Protein AF-A0A7W1KL28-F1 (afdb_monomer)

pLDDT: mean 74.79, std 17.33, range [37.12, 94.94]

Radius of gyration: 14.44 Å; Cα contacts (8 Å, |Δi|>4): 160; chains: 1; bounding box: 35×28×41 Å

Solvent-accessible surface area (backbone atoms only — not comparable to full-atom values): 7043 Å² total; per-residue (Å²): 129,80,84,71,77,72,80,77,75,51,68,62,40,50,52,41,53,54,48,54,44,39,76,75,71,46,50,72,45,81,72,44,73,47,89,50,101,85,63,31,28,41,35,40,34,35,62,52,96,51,91,94,69,42,34,35,48,35,39,32,41,64,56,61,72,71,44,52,43,66,54,52,51,51,50,43,60,75,68,43,42,72,58,53,40,74,78,32,56,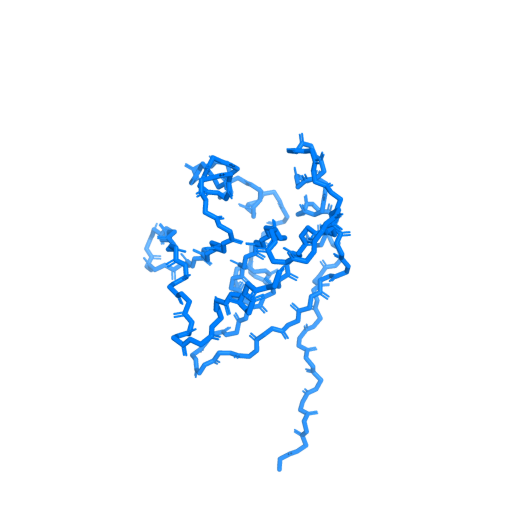38,34,37,42,41,84,57,92,96,43,75,46,80,42,75,60,76,75,68,92,79,82,68,79,83,86,126

Secondary structure (DSSP, 8-state):
---PPPPPPPHHHHHHHHHHHHHTT--BPPPEEE--SSS-EEEEEB--SSTT---EEEEEHHHHHHS-HHHHHHHHHHTTHHHHHHH-SEEEEEEETTEEEEEE-PPPTT------

Foldseek 3Di:
DPPPPADDQDPQLQVLVCVLVVVLVFDWDPWDWDDDPPFTWIKIWGPDPDPPQIAIETETPCCRPPPGSVRVVVLCVVVVVSVVRVVARYWYWDDDPPDIDIDRDDDDPPPDDPDD

Structure (mmCIF, N/CA/C/O backbone):
data_AF-A0A7W1KL28-F1
#
_entry.id   AF-A0A7W1KL28-F1
#
loop_
_atom_site.group_PDB
_atom_site.id
_atom_site.type_symbol
_atom_site.label_atom_id
_atom_site.label_alt_id
_atom_site.label_comp_id
_atom_site.label_asym_id
_atom_site.label_entity_id
_atom_site.label_seq_id
_atom_site.pdbx_PDB_ins_code
_atom_site.Cartn_x
_atom_site.Cartn_y
_atom_site.Cartn_z
_atom_site.occupancy
_atom_site.B_iso_or_equiv
_atom_site.auth_seq_id
_atom_site.auth_comp_id
_atom_site.auth_asym_id
_atom_site.auth_atom_id
_atom_site.pdbx_PDB_model_num
ATOM 1 N N . MET A 1 1 ? 21.091 -15.667 -16.140 1.00 41.81 1 MET A N 1
ATOM 2 C CA . MET A 1 1 ? 19.822 -14.937 -16.326 1.00 41.81 1 MET A CA 1
ATOM 3 C C . MET A 1 1 ? 20.130 -13.483 -16.047 1.00 41.81 1 MET A C 1
ATOM 5 O O . MET A 1 1 ? 20.652 -13.208 -14.973 1.00 41.81 1 MET A O 1
ATOM 9 N N . SER A 1 2 ? 19.945 -12.587 -17.016 1.00 38.94 2 SER A N 1
ATOM 10 C CA . SER A 1 2 ? 20.067 -11.150 -16.751 1.00 38.94 2 SER A CA 1
ATOM 11 C C . SER A 1 2 ? 19.118 -10.799 -15.603 1.00 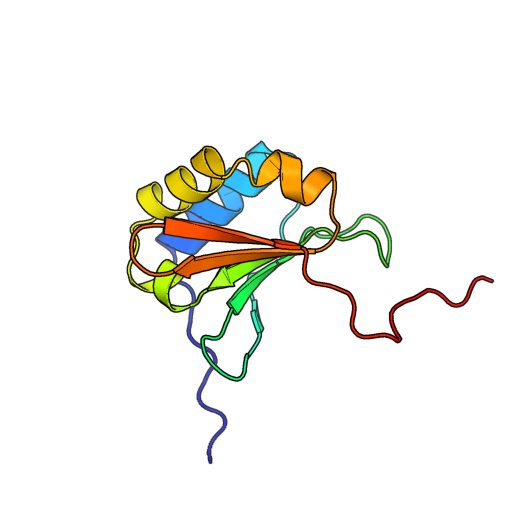38.94 2 SER A C 1
ATOM 13 O O . SER A 1 2 ? 18.000 -11.322 -15.612 1.00 38.94 2 SER A O 1
ATOM 15 N N . PRO A 1 3 ? 19.522 -9.983 -14.615 1.00 46.28 3 PRO A N 1
ATOM 16 C CA . PRO A 1 3 ? 18.576 -9.481 -13.635 1.00 46.28 3 PRO A CA 1
ATOM 17 C C . PRO A 1 3 ? 17.574 -8.642 -14.428 1.00 46.28 3 PRO A C 1
ATOM 19 O O . PRO A 1 3 ? 17.908 -7.561 -14.912 1.00 46.28 3 PRO A O 1
ATOM 22 N N . GLY A 1 4 ? 16.393 -9.205 -14.688 1.00 56.28 4 GLY A N 1
ATOM 23 C CA . GLY A 1 4 ? 15.302 -8.461 -15.296 1.00 56.28 4 GLY A CA 1
ATOM 24 C C . GLY A 1 4 ? 15.072 -7.228 -14.438 1.00 56.28 4 GLY A C 1
ATOM 25 O O . GLY A 1 4 ? 15.074 -7.335 -13.210 1.00 56.28 4 GLY A O 1
ATOM 26 N N . ALA A 1 5 ? 14.966 -6.059 -15.069 1.00 60.97 5 ALA A N 1
ATOM 27 C CA . ALA A 1 5 ? 14.644 -4.837 -14.350 1.00 60.97 5 ALA A CA 1
ATOM 28 C C . ALA A 1 5 ? 13.400 -5.092 -13.490 1.00 60.97 5 ALA A C 1
ATOM 30 O O . ALA A 1 5 ? 12.447 -5.724 -13.957 1.00 60.97 5 ALA A O 1
ATOM 31 N N . ALA A 1 6 ? 13.444 -4.660 -12.229 1.00 69.62 6 ALA A N 1
ATOM 32 C CA . ALA A 1 6 ? 12.299 -4.792 -11.341 1.00 69.62 6 ALA A CA 1
ATOM 33 C C . ALA A 1 6 ? 11.074 -4.145 -12.016 1.00 69.62 6 ALA A C 1
ATOM 35 O O . ALA A 1 6 ? 11.238 -3.100 -12.657 1.00 69.62 6 ALA A O 1
ATOM 36 N N . PRO A 1 7 ? 9.878 -4.754 -11.928 1.00 81.94 7 PRO A N 1
ATOM 37 C CA . PRO A 1 7 ? 8.688 -4.183 -12.537 1.00 81.94 7 PRO A CA 1
ATOM 38 C C . PRO A 1 7 ? 8.464 -2.767 -11.999 1.00 81.94 7 PRO A C 1
ATOM 40 O O . PRO A 1 7 ? 8.571 -2.514 -10.800 1.00 81.94 7 PRO A O 1
ATOM 43 N N . GLU A 1 8 ? 8.200 -1.831 -12.906 1.00 86.88 8 GLU A N 1
ATOM 44 C CA . GLU A 1 8 ? 7.947 -0.439 -12.550 1.00 86.88 8 GLU A CA 1
ATOM 45 C C . GLU A 1 8 ? 6.506 -0.275 -12.055 1.00 86.88 8 GLU A C 1
ATOM 47 O O . GLU A 1 8 ? 5.571 -0.858 -12.612 1.00 86.88 8 GLU A O 1
ATOM 52 N N . VAL A 1 9 ? 6.319 0.538 -11.014 1.00 88.81 9 VAL A N 1
ATOM 53 C CA . VAL A 1 9 ? 4.988 0.881 -10.509 1.00 88.81 9 VAL A CA 1
ATOM 54 C C . VAL A 1 9 ? 4.325 1.875 -11.469 1.00 88.81 9 VAL A C 1
ATOM 56 O O . VAL A 1 9 ? 4.889 2.949 -11.700 1.00 88.81 9 VAL A O 1
ATOM 59 N N . PRO A 1 10 ? 3.104 1.608 -11.970 1.00 93.19 10 PRO A N 1
ATOM 60 C CA . PRO A 1 10 ? 2.356 2.585 -12.751 1.00 93.19 10 PRO A CA 1
ATOM 61 C C . PRO A 1 10 ? 2.213 3.925 -11.997 1.00 93.19 10 PRO A C 1
ATOM 63 O O . PRO A 1 10 ? 1.784 3.923 -10.837 1.00 93.19 10 PRO A O 1
ATOM 66 N N . PRO A 1 11 ? 2.496 5.087 -12.623 1.00 93.81 11 PRO A N 1
ATOM 67 C CA . PRO A 1 11 ? 2.525 6.374 -11.919 1.00 93.81 11 PRO A CA 1
ATOM 68 C C . PRO A 1 11 ? 1.223 6.731 -11.192 1.00 93.81 11 PRO A C 1
ATOM 70 O O . PRO A 1 11 ? 1.263 7.272 -10.088 1.00 93.81 11 PRO A O 1
ATOM 73 N N . ALA A 1 12 ? 0.071 6.394 -11.781 1.00 93.31 12 ALA A N 1
ATOM 74 C CA . ALA A 1 12 ? -1.239 6.637 -11.178 1.00 93.31 12 ALA A CA 1
ATOM 75 C C . ALA A 1 12 ? -1.458 5.802 -9.905 1.00 93.31 12 ALA A C 1
ATOM 77 O O . ALA A 1 12 ? -1.919 6.334 -8.896 1.00 93.31 12 ALA A O 1
ATOM 78 N N . ALA A 1 13 ? -1.074 4.520 -9.931 1.00 92.75 13 ALA A N 1
ATOM 79 C CA . ALA A 1 13 ? -1.145 3.639 -8.768 1.00 92.75 13 ALA A CA 1
ATOM 80 C C . ALA A 1 13 ? -0.205 4.128 -7.658 1.00 92.75 13 ALA A C 1
ATOM 82 O O . ALA A 1 13 ? -0.623 4.269 -6.510 1.00 92.75 13 ALA A O 1
ATOM 83 N N . ASN A 1 14 ? 1.037 4.483 -8.014 1.00 94.50 14 ASN A N 1
ATOM 84 C CA . ASN A 1 14 ? 1.995 5.033 -7.059 1.00 94.50 14 ASN A CA 1
ATOM 85 C C . ASN A 1 14 ? 1.467 6.312 -6.392 1.00 94.50 14 ASN A C 1
ATOM 87 O O . ASN A 1 14 ? 1.515 6.444 -5.172 1.00 94.50 14 ASN A O 1
ATOM 91 N N . ALA A 1 15 ? 0.940 7.252 -7.183 1.00 94.94 15 ALA A N 1
ATOM 92 C CA . ALA A 1 15 ? 0.416 8.513 -6.669 1.00 94.94 15 ALA A CA 1
ATOM 93 C C . ALA A 1 15 ?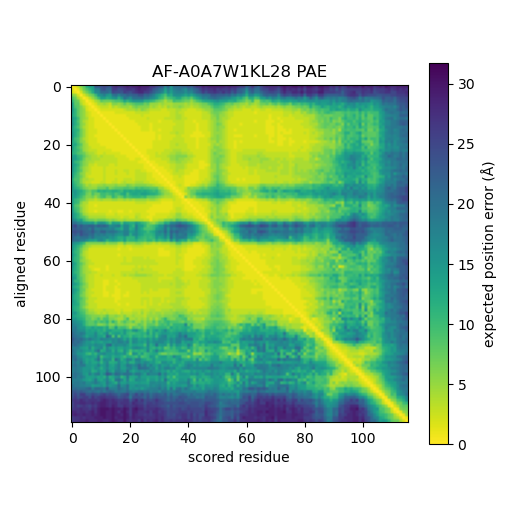 -0.774 8.303 -5.722 1.00 94.94 15 ALA A C 1
ATOM 95 O O . ALA A 1 15 ? -0.826 8.939 -4.669 1.00 94.94 15 ALA A O 1
ATOM 96 N N . ALA A 1 16 ? -1.701 7.404 -6.066 1.00 94.56 16 ALA A N 1
ATOM 97 C CA . ALA A 1 16 ? -2.868 7.113 -5.240 1.00 94.56 16 ALA A CA 1
ATOM 98 C C . ALA A 1 16 ? -2.493 6.444 -3.913 1.00 94.56 16 ALA A C 1
ATOM 100 O O . ALA A 1 16 ? -2.939 6.897 -2.861 1.00 94.56 16 ALA A O 1
ATOM 101 N N . LEU A 1 17 ? -1.615 5.438 -3.942 1.00 91.94 17 LEU A N 1
ATOM 102 C CA . LEU A 1 17 ? -1.154 4.749 -2.735 1.00 91.94 17 LEU A CA 1
ATOM 103 C C . LEU A 1 17 ? -0.366 5.691 -1.819 1.00 91.94 17 LEU A C 1
ATOM 105 O O . LEU A 1 17 ? -0.652 5.776 -0.627 1.00 91.94 17 LEU A O 1
ATOM 109 N N . VAL A 1 18 ? 0.559 6.483 -2.372 1.00 93.75 18 VAL A N 1
ATOM 110 C CA . VAL A 1 18 ? 1.300 7.491 -1.597 1.00 93.75 18 VAL A CA 1
ATOM 111 C C . VAL A 1 18 ? 0.358 8.538 -1.003 1.00 93.75 18 VAL A C 1
ATOM 113 O O . VAL A 1 18 ? 0.552 8.944 0.143 1.00 93.75 18 VAL A O 1
ATOM 116 N N . LYS A 1 19 ? -0.651 8.994 -1.757 1.00 94.75 19 LYS A N 1
ATOM 117 C CA . LYS A 1 19 ? -1.655 9.940 -1.256 1.00 94.75 19 LYS A CA 1
ATOM 118 C C . LYS A 1 19 ? -2.438 9.338 -0.086 1.00 94.75 19 LYS A C 1
ATOM 120 O O . LYS A 1 19 ? -2.464 9.957 0.973 1.00 94.75 19 LYS A O 1
ATOM 125 N N . TRP A 1 20 ? -2.985 8.134 -0.250 1.00 93.81 20 TRP A N 1
ATOM 126 C CA . TRP A 1 20 ? -3.730 7.433 0.799 1.00 93.81 20 TRP A CA 1
ATOM 127 C C . TRP A 1 20 ? -2.885 7.265 2.071 1.00 93.81 20 TRP A C 1
ATOM 129 O O . TRP A 1 20 ? -3.312 7.647 3.157 1.00 93.81 20 TRP A O 1
ATOM 139 N N . MET A 1 21 ? -1.636 6.804 1.948 1.00 90.50 21 MET A N 1
ATOM 140 C CA . MET A 1 21 ? -0.725 6.647 3.093 1.00 90.50 21 MET A CA 1
ATOM 141 C C . MET A 1 21 ? -0.437 7.982 3.804 1.00 90.50 21 MET A C 1
ATOM 143 O O . MET A 1 21 ? -0.381 8.035 5.033 1.00 90.50 21 MET A O 1
ATOM 147 N N . LYS A 1 22 ? -0.282 9.080 3.052 1.00 90.25 22 LYS A N 1
ATOM 148 C CA . LYS A 1 22 ? -0.102 10.426 3.624 1.00 90.25 22 LYS A CA 1
ATOM 149 C C . LYS A 1 22 ? -1.339 10.906 4.379 1.00 90.25 22 LYS 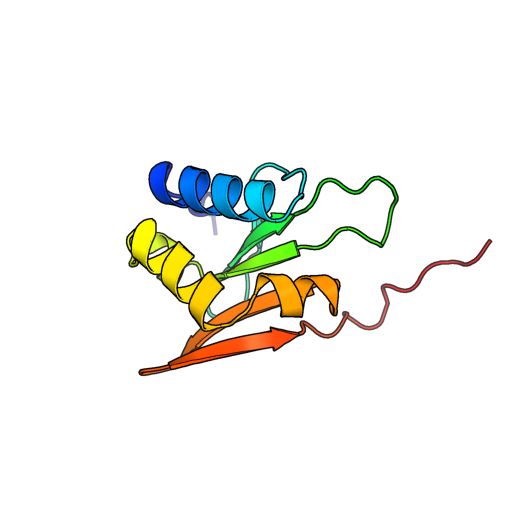A C 1
ATOM 151 O O . LYS A 1 22 ? -1.190 11.518 5.432 1.00 90.25 22 LYS A O 1
ATOM 156 N N . GLU A 1 23 ? -2.539 10.609 3.886 1.00 91.12 23 GLU A N 1
ATOM 157 C CA . GLU A 1 23 ? -3.803 10.907 4.579 1.00 91.12 23 GLU A CA 1
ATOM 158 C C . GLU A 1 23 ? -3.927 10.1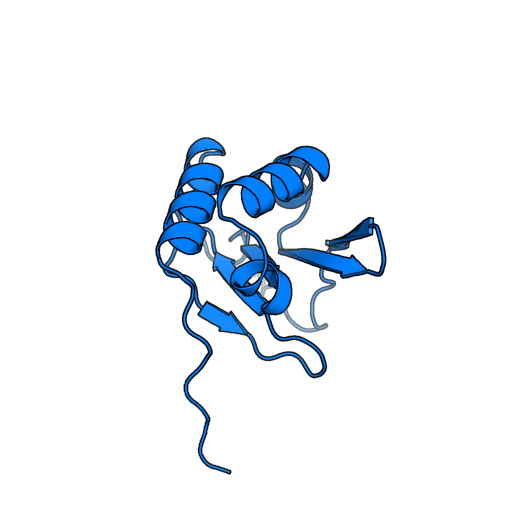28 5.899 1.00 91.12 23 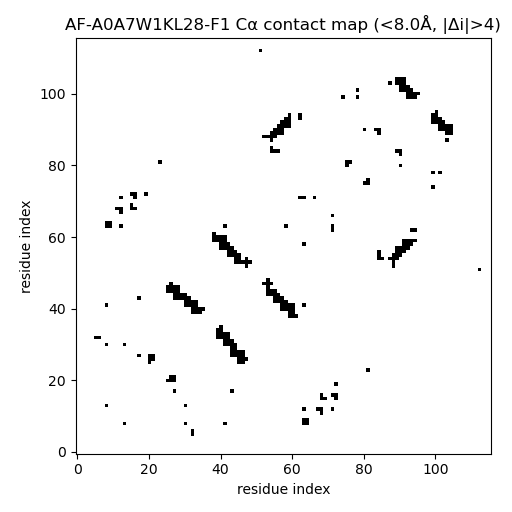GLU A C 1
ATOM 160 O O . GLU A 1 23 ? -4.515 10.628 6.856 1.00 91.12 23 GLU A O 1
ATOM 165 N N . GLN A 1 24 ? -3.274 8.964 6.006 1.00 86.25 24 GLN A N 1
ATOM 166 C CA . GLN A 1 24 ? -3.141 8.216 7.265 1.00 86.25 24 GLN A CA 1
ATOM 167 C C . GLN A 1 24 ? -2.047 8.751 8.210 1.00 86.25 24 GLN A C 1
ATOM 169 O O . GLN A 1 24 ? -1.892 8.231 9.323 1.00 86.25 24 GLN A O 1
ATOM 174 N N . GLY A 1 25 ? -1.320 9.796 7.797 1.00 85.88 25 GLY A N 1
ATOM 175 C CA . GLY A 1 25 ? -0.292 10.487 8.577 1.00 85.88 25 GLY A CA 1
ATOM 176 C C . GLY A 1 25 ? 1.147 10.050 8.293 1.00 85.88 25 GLY A C 1
ATOM 177 O O . GLY A 1 25 ? 2.042 10.436 9.043 1.00 85.88 25 GLY A O 1
ATOM 178 N N . TRP A 1 26 ? 1.397 9.249 7.252 1.00 85.75 26 TRP A N 1
ATOM 179 C CA . TRP A 1 26 ? 2.722 8.667 7.019 1.00 85.75 26 TRP A CA 1
ATOM 180 C C . TRP A 1 26 ? 3.582 9.534 6.108 1.00 85.75 26 TRP A C 1
ATOM 182 O O . TRP A 1 26 ? 3.115 10.146 5.144 1.00 85.75 26 TRP A O 1
ATOM 192 N N . THR A 1 27 ? 4.888 9.521 6.362 1.00 87.25 27 THR A N 1
ATOM 193 C CA . THR A 1 27 ? 5.878 10.023 5.402 1.00 87.25 27 THR A CA 1
ATOM 194 C C . THR A 1 27 ? 6.385 8.839 4.595 1.00 87.25 27 THR A C 1
ATOM 196 O O . THR A 1 27 ? 6.918 7.910 5.177 1.00 87.25 27 THR A O 1
ATOM 199 N N . VAL A 1 28 ? 6.215 8.832 3.275 1.00 88.56 28 VAL A N 1
ATOM 200 C CA . VAL A 1 28 ? 6.404 7.615 2.464 1.00 88.56 28 VAL A CA 1
ATOM 201 C C . VAL A 1 28 ? 7.690 7.690 1.641 1.00 88.56 28 VAL A C 1
ATOM 203 O O . VAL A 1 28 ? 7.934 8.689 0.964 1.00 88.56 28 VAL A O 1
ATOM 206 N N . ALA A 1 29 ? 8.504 6.636 1.700 1.00 87.62 29 ALA A N 1
ATOM 207 C CA . ALA A 1 29 ? 9.687 6.455 0.862 1.00 87.62 29 ALA A CA 1
ATOM 208 C C . ALA A 1 29 ? 9.295 6.127 -0.592 1.00 87.62 29 ALA A C 1
ATOM 210 O O . ALA A 1 29 ? 8.170 5.684 -0.836 1.00 87.62 29 ALA A O 1
ATOM 211 N N . PRO A 1 30 ? 10.207 6.277 -1.571 1.00 88.38 30 PRO A N 1
ATOM 212 C CA . PRO A 1 30 ? 9.988 5.724 -2.903 1.00 88.38 30 PRO A CA 1
ATOM 213 C C . PRO A 1 30 ? 9.656 4.227 -2.838 1.00 88.38 30 PRO A C 1
ATOM 215 O O . PRO A 1 30 ? 10.266 3.489 -2.059 1.00 88.38 30 PRO A O 1
ATOM 218 N N . ALA A 1 31 ? 8.695 3.796 -3.656 1.00 90.56 31 ALA A N 1
ATOM 219 C CA . ALA A 1 31 ? 8.323 2.393 -3.757 1.00 90.56 31 ALA A CA 1
ATOM 220 C C . ALA A 1 31 ? 9.519 1.548 -4.207 1.00 90.56 31 ALA A C 1
ATOM 222 O O . ALA A 1 31 ? 10.323 1.980 -5.039 1.00 90.56 31 ALA A O 1
ATOM 223 N N . ARG A 1 32 ? 9.612 0.327 -3.685 1.00 89.31 32 ARG A N 1
ATOM 224 C CA . ARG A 1 32 ? 10.584 -0.667 -4.146 1.00 89.31 32 ARG A CA 1
ATOM 225 C C . ARG A 1 32 ? 9.911 -1.995 -4.430 1.00 89.31 32 ARG A C 1
ATOM 227 O O . ARG A 1 32 ? 8.868 -2.293 -3.857 1.00 89.31 32 ARG A O 1
ATOM 234 N N . PHE A 1 33 ? 10.549 -2.796 -5.268 1.00 87.25 33 PHE A N 1
ATOM 235 C CA . PHE A 1 33 ? 10.106 -4.151 -5.544 1.00 87.25 33 PHE A CA 1
ATOM 236 C C . PHE A 1 33 ? 10.866 -5.154 -4.673 1.00 87.25 33 PHE A C 1
ATOM 238 O O . PHE A 1 33 ? 12.097 -5.158 -4.655 1.00 87.25 33 PHE A O 1
ATOM 245 N N . GLU A 1 34 ? 10.129 -6.006 -3.973 1.00 83.19 34 GLU A N 1
ATOM 246 C CA . GLU A 1 34 ? 10.645 -7.137 -3.209 1.00 83.19 34 GLU A CA 1
ATOM 247 C C . GLU A 1 34 ? 10.253 -8.434 -3.939 1.00 83.19 34 GLU A C 1
ATOM 249 O O . GLU A 1 34 ? 9.061 -8.756 -4.031 1.00 83.19 34 GLU A O 1
ATOM 254 N N . PRO A 1 35 ? 11.225 -9.180 -4.495 1.00 80.69 35 PRO A N 1
ATOM 255 C CA . PRO A 1 35 ? 10.942 -10.437 -5.168 1.00 80.69 35 PRO A CA 1
ATOM 256 C C . PRO A 1 35 ? 10.513 -11.502 -4.150 1.00 80.69 35 PRO A C 1
ATOM 258 O O . PRO A 1 35 ? 11.180 -11.735 -3.142 1.00 80.69 35 PRO A O 1
ATOM 261 N N . ASP A 1 36 ? 9.415 -12.184 -4.453 1.00 79.12 36 ASP A N 1
ATOM 262 C CA . ASP A 1 36 ? 8.899 -13.342 -3.721 1.00 79.12 36 ASP A CA 1
ATOM 263 C C . ASP A 1 36 ? 8.828 -14.530 -4.691 1.00 79.12 36 ASP A C 1
ATOM 265 O O . ASP A 1 36 ? 8.761 -14.327 -5.905 1.00 79.12 36 ASP A O 1
ATOM 269 N N . ALA A 1 37 ? 8.892 -15.759 -4.175 1.00 68.56 37 ALA A N 1
ATOM 270 C CA . ALA A 1 37 ? 8.981 -16.964 -5.001 1.00 68.56 37 ALA A CA 1
ATOM 271 C C . ALA A 1 37 ? 7.769 -17.161 -5.929 1.00 68.56 37 ALA A C 1
ATOM 273 O O . ALA A 1 37 ? 7.899 -17.854 -6.936 1.00 68.56 37 ALA A O 1
ATOM 274 N N . GLU A 1 38 ? 6.619 -16.559 -5.603 1.00 70.25 38 GLU A N 1
ATOM 275 C CA . GLU A 1 38 ? 5.376 -16.771 -6.346 1.00 70.25 38 GLU A CA 1
ATOM 276 C C . GLU A 1 38 ? 4.875 -15.525 -7.091 1.00 70.25 38 GLU A C 1
ATOM 278 O O . GLU A 1 38 ? 4.489 -15.643 -8.252 1.00 70.25 38 GLU A O 1
ATOM 283 N N . ILE A 1 39 ? 4.855 -14.342 -6.461 1.00 73.00 39 ILE A N 1
ATOM 284 C CA . ILE A 1 39 ? 4.035 -13.219 -6.976 1.00 73.00 39 ILE A CA 1
ATOM 285 C C . ILE A 1 39 ? 4.687 -11.829 -6.953 1.00 73.00 39 ILE A C 1
ATOM 287 O O . ILE A 1 39 ? 4.226 -10.955 -7.680 1.00 73.00 39 ILE A O 1
ATOM 291 N N . GLY A 1 40 ? 5.774 -11.617 -6.202 1.00 83.44 40 GLY A N 1
ATOM 292 C CA . GLY A 1 40 ? 6.449 -10.313 -6.090 1.00 83.44 40 GLY A CA 1
ATOM 293 C C . GLY A 1 40 ? 5.607 -9.205 -5.430 1.00 83.44 40 GLY A C 1
ATOM 294 O O . GLY A 1 40 ? 4.377 -9.192 -5.506 1.00 83.44 40 GLY A O 1
ATOM 295 N N . PHE A 1 41 ? 6.266 -8.255 -4.762 1.00 86.69 41 PHE A N 1
ATOM 296 C CA . PHE A 1 41 ? 5.588 -7.193 -4.007 1.00 86.69 41 PHE A CA 1
ATOM 297 C C . PHE A 1 41 ? 6.160 -5.820 -4.302 1.00 86.69 41 PHE A C 1
ATOM 299 O O . PHE A 1 41 ? 7.372 -5.622 -4.272 1.00 86.69 41 PHE A O 1
ATOM 306 N N . HIS A 1 42 ? 5.273 -4.848 -4.483 1.00 89.75 42 HIS A N 1
ATOM 307 C CA . HIS A 1 42 ? 5.618 -3.438 -4.369 1.00 89.75 42 HIS A CA 1
ATOM 308 C C . HIS A 1 42 ? 5.452 -3.002 -2.921 1.00 89.75 42 HIS A C 1
ATOM 310 O O . HIS A 1 42 ? 4.423 -3.255 -2.290 1.00 89.75 42 HIS A O 1
ATOM 316 N N . VAL A 1 43 ? 6.488 -2.363 -2.390 1.00 89.00 43 VAL A N 1
ATOM 317 C CA . VAL A 1 43 ? 6.584 -2.005 -0.980 1.00 89.00 43 VAL A CA 1
ATOM 318 C C . VAL A 1 43 ? 6.730 -0.503 -0.837 1.00 89.00 43 VAL A C 1
ATOM 320 O O . VAL A 1 43 ? 7.703 0.088 -1.311 1.00 89.00 43 VAL A O 1
ATOM 323 N N . TRP A 1 44 ? 5.784 0.093 -0.116 1.00 90.81 44 TRP A N 1
ATOM 324 C CA . TRP A 1 44 ? 5.855 1.472 0.346 1.00 90.81 44 TRP A CA 1
ATOM 325 C C . TRP A 1 44 ? 6.159 1.470 1.833 1.00 90.81 44 TRP A C 1
ATOM 327 O O . TRP A 1 44 ? 5.389 0.961 2.649 1.00 90.81 44 TRP A O 1
ATOM 337 N N . GLN A 1 45 ? 7.304 2.039 2.184 1.00 86.50 45 GLN A N 1
ATOM 338 C CA . GLN A 1 45 ? 7.779 2.086 3.555 1.00 86.50 45 GLN A CA 1
ATOM 339 C C . GLN A 1 45 ? 7.569 3.485 4.129 1.00 86.50 45 GLN A C 1
ATOM 341 O O . GLN A 1 45 ? 7.870 4.487 3.478 1.00 86.50 45 GLN A O 1
ATOM 346 N N . GLU A 1 46 ? 7.084 3.555 5.363 1.00 85.81 46 GLU A N 1
ATOM 347 C CA . GLU A 1 46 ? 7.123 4.782 6.138 1.00 85.81 46 GLU A CA 1
ATOM 348 C C . GLU A 1 46 ? 8.588 5.145 6.423 1.00 85.81 46 GLU A C 1
ATOM 350 O O . GLU A 1 46 ? 9.364 4.353 6.962 1.00 85.81 46 GLU A O 1
ATOM 355 N N . LEU A 1 47 ? 8.985 6.358 6.054 1.00 79.25 47 LEU A N 1
ATOM 356 C CA . LEU A 1 47 ? 10.250 6.953 6.447 1.00 79.25 47 LEU A CA 1
ATOM 357 C C . LEU A 1 47 ? 10.207 7.175 7.958 1.00 79.25 47 LEU A C 1
ATOM 359 O O . LEU A 1 47 ? 9.650 8.152 8.459 1.00 79.25 47 LEU A O 1
ATOM 363 N N . GLY A 1 48 ? 10.756 6.206 8.684 1.00 61.09 48 GLY A N 1
ATOM 364 C CA . GLY A 1 48 ? 10.764 6.217 10.133 1.00 61.09 48 GLY A CA 1
ATOM 365 C C . GLY A 1 48 ? 11.534 7.408 10.704 1.00 61.09 48 GLY A C 1
ATOM 366 O O . GLY A 1 48 ? 12.601 7.784 10.219 1.00 61.09 48 GLY A O 1
ATOM 367 N N . ARG A 1 49 ? 11.011 7.926 11.821 1.00 56.91 49 ARG A N 1
ATOM 368 C CA . ARG A 1 49 ? 11.716 8.803 12.771 1.00 56.91 49 ARG A CA 1
ATOM 369 C C . ARG A 1 49 ? 12.762 8.045 13.610 1.00 56.91 49 ARG A C 1
ATOM 371 O O . ARG A 1 49 ? 13.519 8.681 14.339 1.00 56.91 49 ARG A O 1
ATOM 378 N N . SER A 1 50 ? 12.815 6.705 13.544 1.00 46.00 50 SER A N 1
ATOM 379 C CA . SER A 1 50 ? 13.790 5.854 14.255 1.00 46.00 50 SER A CA 1
ATOM 380 C C . SER A 1 50 ? 13.942 4.463 13.594 1.00 46.00 50 SER A C 1
ATOM 382 O O . SER A 1 50 ? 12.985 3.978 12.986 1.00 46.00 50 SER A O 1
ATOM 384 N N . PRO A 1 51 ? 15.108 3.790 13.695 1.00 47.19 51 PRO A N 1
ATOM 385 C CA . PRO A 1 51 ? 15.305 2.433 13.172 1.00 47.19 51 PRO A CA 1
ATOM 386 C C . PRO A 1 51 ? 14.417 1.391 13.875 1.00 47.19 51 PRO A C 1
ATOM 388 O O . PRO A 1 51 ? 14.285 1.406 15.095 1.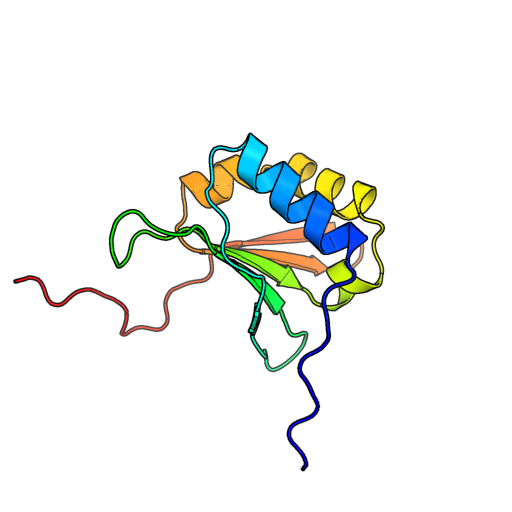00 47.19 51 PRO A O 1
ATOM 391 N N . GLY A 1 52 ? 13.846 0.448 13.116 1.00 50.88 52 GLY A N 1
ATOM 392 C CA . GLY A 1 52 ? 13.109 -0.708 13.658 1.00 50.88 52 GLY A CA 1
ATOM 393 C C . GLY A 1 52 ? 11.601 -0.519 13.888 1.00 50.88 52 GLY A C 1
ATOM 394 O O . GLY A 1 52 ? 10.933 -1.491 14.237 1.00 50.88 52 GLY A O 1
ATOM 395 N N . THR A 1 53 ? 11.058 0.679 13.650 1.00 57.56 53 THR A N 1
ATOM 396 C CA . THR A 1 53 ? 9.626 1.013 13.831 1.00 57.56 53 THR A CA 1
ATOM 397 C C . THR A 1 53 ? 8.926 1.468 12.548 1.00 57.56 53 THR A C 1
ATOM 399 O O . THR A 1 53 ? 7.781 1.900 12.591 1.00 57.56 53 THR A O 1
ATOM 402 N N . ALA A 1 54 ? 9.600 1.387 11.399 1.00 64.69 54 ALA A N 1
ATOM 403 C CA . ALA A 1 54 ? 9.037 1.814 10.125 1.00 64.69 54 ALA A CA 1
ATOM 404 C C . ALA A 1 54 ? 7.952 0.838 9.646 1.00 64.69 54 ALA A C 1
ATOM 406 O O . ALA A 1 54 ? 8.261 -0.312 9.317 1.00 64.69 54 ALA A O 1
ATOM 407 N N . HIS A 1 55 ? 6.711 1.317 9.581 1.00 77.31 55 HIS A N 1
ATOM 408 C CA . HIS A 1 55 ? 5.598 0.602 8.970 1.00 77.31 55 HIS A CA 1
ATOM 409 C C . HIS A 1 55 ? 5.837 0.398 7.470 1.00 77.31 55 HIS A C 1
ATOM 411 O O . HIS A 1 55 ? 6.445 1.240 6.804 1.00 77.31 55 HIS A O 1
ATOM 417 N N . ALA A 1 56 ? 5.359 -0.713 6.914 1.00 84.00 56 ALA A N 1
ATOM 418 C CA . ALA A 1 56 ? 5.431 -0.962 5.478 1.00 84.00 56 ALA A CA 1
ATOM 419 C C . ALA A 1 56 ? 4.135 -1.577 4.946 1.00 84.00 56 ALA A C 1
ATOM 421 O O . ALA A 1 56 ? 3.622 -2.546 5.511 1.00 84.00 56 ALA A O 1
ATOM 422 N N . LEU A 1 57 ? 3.666 -1.034 3.823 1.00 87.38 57 LEU A N 1
ATOM 423 C CA . LEU A 1 57 ? 2.567 -1.567 3.028 1.00 87.38 57 LEU A CA 1
ATOM 424 C C . LEU A 1 57 ? 3.142 -2.400 1.879 1.00 87.38 57 LEU A C 1
ATOM 426 O O . LEU A 1 57 ? 3.894 -1.874 1.057 1.00 87.38 57 LEU A O 1
ATOM 430 N N . TRP A 1 58 ? 2.773 -3.680 1.822 1.00 89.88 58 TRP A N 1
ATOM 431 C CA . TRP A 1 58 ? 3.169 -4.606 0.761 1.00 89.88 58 TRP A CA 1
ATOM 432 C C . TRP A 1 58 ? 1.954 -4.944 -0.096 1.00 89.88 58 TRP A C 1
ATOM 434 O O . TRP A 1 58 ? 1.018 -5.582 0.390 1.00 89.88 58 TRP A O 1
ATOM 444 N N . VAL A 1 59 ? 1.983 -4.548 -1.367 1.00 87.62 59 VAL A N 1
ATOM 445 C CA . VAL A 1 59 ? 0.921 -4.830 -2.340 1.00 87.62 59 VAL A CA 1
ATOM 446 C C . VAL A 1 59 ? 1.478 -5.749 -3.417 1.00 87.62 59 VAL A C 1
ATOM 448 O O . VAL A 1 59 ? 2.545 -5.483 -3.970 1.00 87.62 59 VAL A O 1
ATOM 451 N N . SER A 1 60 ? 0.776 -6.844 -3.702 1.00 88.75 60 SER A N 1
ATOM 452 C CA . SER A 1 60 ? 1.207 -7.793 -4.735 1.00 88.75 60 SER A CA 1
ATOM 453 C C . SER A 1 60 ? 1.330 -7.132 -6.119 1.00 88.75 60 SER A C 1
ATOM 455 O O . SER A 1 60 ? 0.534 -6.259 -6.477 1.00 88.75 60 SER A O 1
ATOM 457 N N . ASP A 1 61 ? 2.319 -7.554 -6.913 1.00 88.69 61 ASP A N 1
ATOM 458 C CA . ASP A 1 61 ? 2.532 -7.038 -8.276 1.00 88.69 61 ASP A CA 1
ATOM 459 C C . ASP A 1 61 ? 1.291 -7.164 -9.182 1.00 88.69 61 ASP A C 1
ATOM 461 O O . ASP A 1 61 ? 0.932 -6.168 -9.817 1.00 88.69 61 ASP A O 1
ATOM 465 N N . PRO A 1 62 ? 0.551 -8.296 -9.199 1.00 87.25 62 PRO A N 1
ATOM 466 C CA . PRO A 1 62 ? -0.655 -8.411 -10.014 1.00 87.25 62 PRO A CA 1
ATOM 467 C C . PRO A 1 62 ? -1.719 -7.365 -9.669 1.00 87.25 62 PRO A C 1
ATOM 469 O O . PRO A 1 62 ? -2.323 -6.798 -10.577 1.00 87.25 62 PRO A O 1
ATOM 472 N N . MET A 1 63 ? -1.919 -7.055 -8.383 1.00 89.75 63 MET A N 1
ATOM 473 C CA . MET A 1 63 ? -2.876 -6.023 -7.969 1.00 89.75 63 MET A CA 1
ATOM 474 C C . MET A 1 63 ? -2.452 -4.645 -8.477 1.00 89.75 63 MET A C 1
ATOM 476 O O . MET A 1 63 ? -3.269 -3.920 -9.035 1.00 89.75 63 MET A O 1
ATOM 480 N N . VAL A 1 64 ? -1.169 -4.297 -8.337 1.00 89.12 64 VAL A N 1
ATOM 481 C CA . VAL A 1 64 ? -0.636 -2.999 -8.787 1.00 89.12 64 VAL A CA 1
ATOM 482 C C . VAL A 1 64 ? -0.750 -2.824 -10.306 1.00 89.12 64 VAL A C 1
ATOM 484 O O . VAL A 1 64 ? -0.889 -1.698 -10.784 1.00 89.12 64 VAL A O 1
ATOM 487 N N . ARG A 1 65 ? -0.702 -3.919 -11.073 1.00 88.25 65 ARG A N 1
ATOM 488 C CA . ARG A 1 65 ? -0.752 -3.889 -12.543 1.00 88.25 65 ARG A CA 1
ATOM 489 C C . ARG A 1 65 ? -2.161 -3.989 -13.120 1.00 88.25 65 ARG A C 1
ATOM 491 O O . ARG A 1 65 ? -2.397 -3.427 -14.186 1.00 88.25 65 ARG A O 1
ATOM 498 N N . HIS A 1 66 ? -3.066 -4.715 -12.466 1.00 89.44 66 HIS A N 1
ATOM 499 C CA . HIS A 1 66 ? -4.393 -5.007 -13.017 1.00 89.44 66 HIS A CA 1
ATOM 500 C C . HIS A 1 66 ? -5.514 -4.153 -12.430 1.00 89.44 66 HIS A C 1
ATOM 502 O O . HIS A 1 66 ? -6.524 -3.952 -13.104 1.00 89.44 66 HIS A O 1
ATOM 508 N N . LEU A 1 67 ? -5.360 -3.644 -11.207 1.00 90.75 67 LEU A N 1
ATOM 509 C CA . LEU A 1 67 ? -6.363 -2.781 -10.597 1.00 90.75 67 LEU A CA 1
ATOM 510 C C . LEU A 1 67 ? -6.130 -1.321 -10.984 1.00 90.75 67 LEU A C 1
ATOM 512 O O . LEU A 1 67 ? -4.998 -0.848 -11.105 1.00 90.75 67 LEU A O 1
ATOM 516 N N . SER A 1 68 ? -7.226 -0.580 -11.137 1.00 94.00 68 SER A N 1
ATOM 517 C CA . SER A 1 68 ? -7.155 0.874 -11.220 1.00 94.00 68 SER A CA 1
ATOM 518 C C . SER A 1 68 ? -6.676 1.465 -9.889 1.00 94.00 68 SER A C 1
ATOM 520 O O . SER A 1 68 ? -6.785 0.852 -8.825 1.00 94.00 68 SER A O 1
ATOM 522 N N . ALA A 1 69 ? -6.178 2.701 -9.934 1.00 92.12 69 ALA A N 1
ATOM 523 C CA . ALA A 1 69 ? -5.758 3.423 -8.737 1.00 92.12 69 ALA A CA 1
ATOM 524 C C . ALA A 1 69 ? -6.887 3.546 -7.690 1.00 92.12 69 ALA A C 1
ATOM 526 O O . ALA A 1 69 ? -6.638 3.407 -6.496 1.00 92.12 69 ALA A O 1
ATOM 527 N N . GLU A 1 70 ? -8.130 3.753 -8.138 1.00 92.12 70 GLU A N 1
ATOM 528 C CA . GLU A 1 70 ? -9.310 3.811 -7.266 1.00 92.12 70 GLU A CA 1
ATOM 529 C C . GLU A 1 70 ? -9.646 2.444 -6.667 1.00 92.12 70 GLU A C 1
ATOM 531 O O . GLU A 1 70 ? -9.936 2.352 -5.478 1.00 92.12 70 GLU A O 1
ATOM 536 N N . GLN A 1 71 ? -9.555 1.371 -7.460 1.00 91.19 71 GLN A N 1
ATOM 537 C CA . GLN A 1 71 ? -9.779 0.010 -6.972 1.00 91.19 71 GLN A CA 1
ATOM 538 C C . GLN A 1 71 ? -8.737 -0.387 -5.922 1.00 91.19 71 GLN A C 1
ATOM 540 O O . GLN A 1 71 ? -9.102 -0.970 -4.907 1.00 91.19 71 GLN A O 1
ATOM 545 N N . LEU A 1 72 ? -7.464 -0.027 -6.121 1.00 90.75 72 LEU A N 1
ATOM 546 C CA . LEU A 1 72 ? -6.408 -0.259 -5.132 1.00 90.75 72 LEU A CA 1
ATOM 547 C C . LEU A 1 72 ? -6.734 0.404 -3.792 1.00 90.75 72 LEU A C 1
ATOM 549 O O . LEU A 1 72 ? -6.685 -0.258 -2.760 1.00 90.75 72 LEU A O 1
ATOM 553 N N . VAL A 1 73 ? -7.097 1.690 -3.803 1.00 91.94 73 VAL A N 1
ATOM 554 C CA . VAL A 1 73 ? -7.461 2.417 -2.576 1.00 91.94 73 VAL A CA 1
ATOM 555 C C . VAL A 1 73 ? -8.718 1.825 -1.938 1.00 91.94 73 VAL A C 1
ATOM 557 O O . VAL A 1 73 ? -8.719 1.577 -0.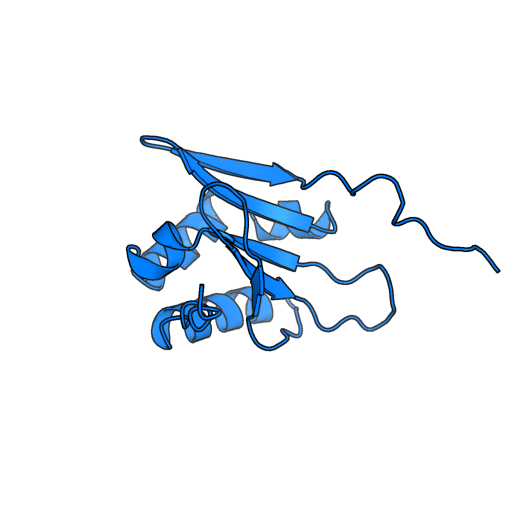735 1.00 91.94 73 VAL A O 1
ATOM 560 N N . GLY A 1 74 ? -9.743 1.511 -2.733 1.00 89.69 74 GLY A N 1
ATOM 561 C CA . GLY A 1 74 ? -10.974 0.899 -2.232 1.00 89.69 74 GLY A CA 1
ATOM 562 C C . GLY A 1 74 ? -10.738 -0.450 -1.548 1.00 89.69 74 GLY A C 1
ATOM 563 O O . GLY A 1 74 ? -11.380 -0.750 -0.544 1.00 89.69 74 GLY A O 1
ATOM 564 N N . VAL A 1 75 ? -9.777 -1.244 -2.031 1.00 88.62 75 VAL A N 1
ATOM 565 C CA . VAL A 1 75 ? -9.356 -2.481 -1.358 1.00 88.62 75 VAL A CA 1
ATOM 566 C C . VAL A 1 75 ? -8.670 -2.180 -0.021 1.00 88.62 75 VAL A C 1
ATOM 568 O O . VAL A 1 75 ? -8.998 -2.815 0.976 1.00 88.62 75 VAL A O 1
ATOM 571 N N . LEU A 1 76 ? -7.772 -1.191 0.048 1.00 87.25 76 LEU A N 1
ATOM 572 C CA . LEU A 1 76 ? -7.112 -0.824 1.311 1.00 87.25 76 LEU A CA 1
ATOM 573 C C . LEU A 1 76 ? -8.097 -0.339 2.382 1.00 87.25 76 LEU A C 1
ATOM 575 O O . LEU A 1 76 ? -7.908 -0.624 3.564 1.00 87.25 76 LEU A O 1
ATOM 579 N N . GLU A 1 77 ? -9.123 0.404 1.975 1.00 87.31 77 GLU A N 1
ATOM 580 C CA . GLU A 1 77 ? -10.172 0.896 2.869 1.00 87.31 77 GLU A CA 1
ATOM 581 C C . GLU A 1 77 ? -11.092 -0.231 3.338 1.00 87.31 77 GLU A C 1
ATOM 583 O O . GLU A 1 77 ? -11.343 -0.349 4.536 1.00 87.31 77 GLU A O 1
ATOM 588 N N . LYS A 1 78 ? -11.554 -1.081 2.410 1.00 85.62 78 LYS A N 1
ATOM 589 C CA . LYS A 1 78 ? -12.419 -2.226 2.718 1.00 85.62 78 LYS A CA 1
ATOM 590 C C . LYS A 1 78 ? -11.760 -3.191 3.705 1.00 85.62 78 LYS A C 1
ATOM 592 O O . LYS A 1 78 ? -12.438 -3.702 4.587 1.00 85.62 78 LYS A O 1
ATOM 597 N N . GLU A 1 79 ? -10.461 -3.425 3.547 1.00 81.00 79 GLU A N 1
ATOM 598 C CA . GLU A 1 79 ? -9.687 -4.348 4.381 1.00 81.00 79 GLU A CA 1
ATOM 599 C C . GLU A 1 79 ? -9.071 -3.666 5.624 1.00 81.00 79 GLU A C 1
ATOM 601 O O . GLU A 1 79 ? -8.165 -4.213 6.247 1.00 81.00 79 GLU A O 1
ATOM 606 N N . GLU A 1 80 ? -9.514 -2.448 5.967 1.00 80.62 80 GLU A N 1
ATOM 607 C CA . GLU A 1 80 ? -9.095 -1.684 7.155 1.00 80.62 80 GLU A CA 1
ATOM 608 C C . GLU A 1 80 ? -7.565 -1.570 7.338 1.00 80.62 80 GLU A C 1
ATOM 610 O O . GLU A 1 80 ? -7.045 -1.467 8.454 1.00 80.62 80 GLU A O 1
ATOM 615 N N . MET A 1 81 ? -6.815 -1.512 6.230 1.00 78.56 81 MET A N 1
ATOM 616 C CA . MET A 1 81 ? -5.349 -1.634 6.222 1.00 78.56 81 MET A CA 1
ATOM 617 C C . MET A 1 81 ? -4.631 -0.579 7.071 1.00 78.56 81 MET A C 1
ATOM 619 O O . MET A 1 81 ? -3.545 -0.825 7.597 1.00 78.56 81 MET A O 1
ATOM 623 N N . ALA A 1 82 ? -5.227 0.602 7.236 1.00 71.19 82 ALA A N 1
ATOM 624 C CA . ALA A 1 82 ? -4.688 1.645 8.104 1.00 71.19 82 ALA A CA 1
ATOM 625 C C . ALA A 1 82 ? -4.660 1.223 9.586 1.00 71.19 82 ALA A C 1
ATOM 627 O O . ALA A 1 82 ? -3.729 1.582 10.308 1.00 71.19 82 ALA A O 1
ATOM 628 N N . GLN A 1 83 ? -5.663 0.469 10.045 1.00 61.34 83 GLN A N 1
ATOM 629 C CA . GLN A 1 83 ? -5.730 -0.046 11.414 1.00 61.34 83 GLN A CA 1
ATOM 630 C C . GLN A 1 83 ? -4.779 -1.231 11.584 1.00 61.34 83 GLN A C 1
ATOM 632 O O . GLN A 1 83 ? -3.975 -1.240 12.515 1.00 61.34 83 GLN A O 1
ATOM 637 N N . GLU A 1 84 ? -4.790 -2.161 10.627 1.00 62.75 84 GLU A N 1
ATOM 638 C CA . GLU A 1 84 ? -3.905 -3.331 10.612 1.00 62.75 84 GLU A CA 1
ATOM 639 C C . GLU A 1 84 ? -2.425 -2.937 10.678 1.00 62.75 84 GLU A C 1
ATOM 641 O O . GLU A 1 84 ? -1.662 -3.476 11.482 1.00 62.75 84 GLU A O 1
ATOM 646 N N . ILE A 1 85 ? -2.007 -1.936 9.895 1.00 61.41 85 ILE 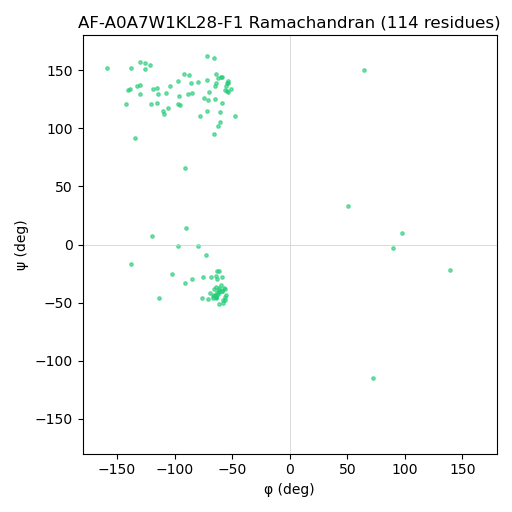A N 1
ATOM 647 C CA . ILE A 1 85 ? -0.609 -1.495 9.891 1.00 61.41 85 ILE A CA 1
ATOM 648 C C . ILE A 1 85 ? -0.257 -0.675 11.145 1.00 61.41 85 ILE A C 1
ATOM 650 O O . ILE A 1 85 ? 0.875 -0.723 11.611 1.00 61.41 85 ILE A O 1
ATOM 654 N N . ARG A 1 86 ? -1.206 0.031 11.771 1.00 55.88 86 ARG A N 1
ATOM 655 C CA . ARG A 1 86 ? -0.947 0.693 13.068 1.00 55.88 86 ARG A CA 1
ATOM 656 C C . ARG A 1 86 ? -0.746 -0.305 14.209 1.00 55.88 86 ARG A C 1
ATOM 658 O O . ARG A 1 86 ? -0.057 0.011 15.176 1.00 55.88 86 ARG A O 1
ATOM 665 N N . ILE A 1 87 ? -1.348 -1.487 14.104 1.00 48.12 87 ILE A N 1
ATOM 666 C CA . ILE A 1 87 ? -1.191 -2.578 15.072 1.00 48.12 87 ILE A CA 1
ATOM 667 C C . ILE A 1 87 ? 0.069 -3.407 14.752 1.00 48.12 87 ILE A C 1
ATOM 669 O O . ILE A 1 87 ? 0.715 -3.928 15.663 1.00 48.12 87 ILE A O 1
ATOM 673 N N . SER A 1 88 ? 0.458 -3.490 13.473 1.00 52.00 88 SER A N 1
ATOM 674 C CA . SER A 1 88 ? 1.526 -4.365 12.976 1.00 52.00 88 SER A CA 1
ATOM 675 C C . SER A 1 88 ? 2.554 -3.645 12.098 1.00 52.00 88 SER A C 1
ATOM 677 O O . SER A 1 88 ? 2.232 -3.056 11.077 1.00 52.00 88 SER A O 1
ATOM 679 N N . LEU A 1 89 ? 3.847 -3.819 12.393 1.00 56.44 89 LEU A N 1
ATOM 680 C CA . LEU A 1 89 ? 4.942 -3.157 11.657 1.00 56.44 89 LEU A CA 1
ATOM 681 C C . LEU A 1 89 ? 5.055 -3.545 10.161 1.00 56.44 89 LEU A C 1
ATOM 683 O O . LEU A 1 89 ? 5.656 -2.803 9.385 1.00 56.44 89 LEU A O 1
ATOM 687 N N . LYS A 1 90 ? 4.528 -4.706 9.742 1.00 61.56 90 LYS A N 1
ATOM 688 C CA . LYS A 1 90 ? 4.566 -5.203 8.350 1.00 61.56 90 LYS A CA 1
ATOM 689 C C . LYS A 1 90 ? 3.247 -5.904 8.002 1.00 61.56 90 LYS A C 1
ATOM 691 O O . LYS A 1 90 ? 2.923 -6.913 8.632 1.00 61.56 90 LYS A O 1
ATOM 696 N N . VAL A 1 91 ? 2.536 -5.428 6.975 1.00 61.62 91 VAL A N 1
ATOM 697 C CA . VAL A 1 91 ? 1.287 -6.052 6.491 1.00 61.62 91 VAL A CA 1
ATOM 698 C C . VAL A 1 91 ? 1.337 -6.254 4.975 1.00 61.62 91 VAL A C 1
ATOM 700 O O . VAL A 1 91 ? 1.790 -5.378 4.234 1.00 61.62 91 VAL A O 1
ATOM 703 N N . ARG A 1 92 ? 0.878 -7.429 4.531 1.00 73.69 92 ARG A N 1
ATOM 704 C CA . ARG A 1 92 ? 0.796 -7.874 3.134 1.00 73.69 92 ARG A CA 1
ATOM 705 C C . ARG A 1 92 ? -0.659 -8.061 2.736 1.00 73.69 92 ARG A C 1
ATOM 707 O O . ARG A 1 92 ? -1.412 -8.692 3.476 1.00 73.69 92 ARG A O 1
ATOM 714 N N . ILE A 1 93 ? -1.017 -7.552 1.559 1.00 75.00 93 ILE A N 1
ATOM 715 C CA . ILE A 1 93 ? -2.325 -7.766 0.941 1.00 75.00 93 ILE A CA 1
ATOM 716 C C . ILE A 1 93 ? -2.185 -8.488 -0.401 1.00 75.00 93 ILE A C 1
ATOM 718 O O . ILE A 1 93 ? -1.326 -8.155 -1.224 1.00 75.00 93 ILE A O 1
ATOM 722 N N . GLU A 1 94 ? -3.027 -9.499 -0.599 1.00 75.56 94 GLU A N 1
ATOM 723 C CA . GLU A 1 94 ? -3.041 -10.343 -1.794 1.00 75.56 94 GLU A CA 1
ATOM 724 C C . GLU A 1 94 ? -4.460 -10.621 -2.271 1.00 75.56 94 GLU A C 1
ATOM 726 O O . GLU A 1 94 ? -5.381 -10.724 -1.463 1.00 75.56 94 GLU A O 1
ATOM 731 N N . GLU A 1 95 ? -4.615 -10.853 -3.570 1.00 70.94 95 GLU A N 1
ATOM 732 C CA . GLU A 1 95 ? -5.831 -11.421 -4.148 1.00 70.94 95 GLU A CA 1
ATOM 733 C C . GLU A 1 95 ? -5.796 -12.958 -4.070 1.00 70.94 95 GLU A C 1
ATOM 735 O O . GLU A 1 95 ? -4.817 -13.600 -4.461 1.00 70.94 95 GLU A O 1
ATOM 740 N N . ARG A 1 96 ? -6.870 -13.569 -3.561 1.00 68.81 96 ARG A N 1
ATOM 741 C CA . ARG A 1 96 ? -7.057 -15.024 -3.463 1.00 68.81 96 ARG A CA 1
ATOM 742 C C . ARG A 1 96 ? -8.465 -15.379 -3.943 1.00 68.81 96 ARG A C 1
ATOM 744 O O . ARG A 1 96 ? -9.413 -15.436 -3.166 1.00 68.81 96 ARG A O 1
ATOM 751 N N . GLY A 1 97 ? -8.599 -15.673 -5.235 1.00 71.06 97 GLY A N 1
ATOM 752 C CA . GLY A 1 97 ? -9.893 -16.030 -5.821 1.00 71.06 97 GLY A CA 1
ATOM 753 C C . GLY A 1 97 ? -10.804 -14.809 -5.938 1.00 71.06 97 GLY A C 1
ATOM 754 O O . GLY A 1 97 ? -10.498 -13.910 -6.707 1.00 71.06 97 GLY A O 1
ATOM 755 N N . THR A 1 98 ? -11.922 -14.784 -5.205 1.00 65.06 98 THR A N 1
ATOM 756 C CA . THR A 1 98 ? -12.874 -13.652 -5.196 1.00 65.06 98 THR A CA 1
ATOM 757 C C . THR A 1 98 ? -12.670 -12.687 -4.027 1.00 65.06 98 THR A C 1
ATOM 759 O O . THR A 1 98 ? -13.423 -11.723 -3.893 1.00 65.06 98 THR A O 1
ATOM 762 N N . GLU A 1 99 ? -11.702 -12.960 -3.151 1.00 63.91 99 GLU A N 1
ATOM 763 C CA . GLU A 1 99 ? -11.478 -12.216 -1.912 1.00 63.91 99 GLU A CA 1
ATOM 764 C C . GLU A 1 99 ? -10.038 -11.703 -1.824 1.00 63.91 99 GLU A C 1
ATOM 766 O O . GLU A 1 99 ? -9.119 -12.255 -2.437 1.00 63.91 99 GLU A O 1
ATOM 771 N N . TYR A 1 100 ? -9.843 -10.646 -1.036 1.00 72.38 100 TYR A N 1
ATOM 772 C CA . TYR A 1 100 ? -8.520 -10.169 -0.656 1.00 72.38 100 TYR A CA 1
ATOM 773 C C . TYR A 1 100 ? -8.172 -10.734 0.714 1.00 72.38 100 TYR A C 1
ATOM 775 O O . TYR A 1 100 ? -9.027 -10.837 1.591 1.00 72.38 100 TYR A O 1
ATOM 783 N N . ARG A 1 101 ? -6.915 -11.133 0.898 1.00 71.44 101 ARG A N 1
ATOM 784 C CA . ARG A 1 101 ? -6.415 -11.618 2.181 1.00 71.44 101 ARG A CA 1
ATOM 785 C C . ARG A 1 101 ? -5.348 -10.674 2.699 1.00 71.44 101 ARG A C 1
ATOM 787 O O . ARG A 1 101 ? -4.310 -10.493 2.060 1.00 71.44 101 ARG A O 1
ATOM 794 N N . THR A 1 102 ? -5.581 -10.138 3.888 1.00 62.88 102 THR A N 1
ATOM 795 C CA . THR A 1 102 ? -4.563 -9.451 4.677 1.00 62.88 102 THR A CA 1
ATOM 796 C C . THR A 1 102 ? -3.789 -10.471 5.506 1.00 62.88 102 THR A C 1
ATOM 798 O O . THR A 1 102 ? -4.323 -11.459 6.018 1.00 62.88 102 THR A O 1
ATOM 801 N N . SER A 1 103 ? -2.477 -10.289 5.587 1.00 65.06 103 SER A N 1
ATOM 802 C CA . SER A 1 103 ? -1.622 -11.103 6.442 1.00 65.06 103 SER A CA 1
ATOM 803 C C . SER A 1 103 ? -0.564 -10.240 7.107 1.00 65.06 103 SER A C 1
ATOM 805 O O . SER A 1 103 ? 0.113 -9.433 6.465 1.00 65.06 103 SER A O 1
ATOM 807 N N . VAL A 1 104 ? -0.405 -10.434 8.414 1.00 61.97 104 VAL A N 1
ATOM 808 C CA . VAL A 1 104 ? 0.755 -9.920 9.139 1.00 61.97 104 VAL A CA 1
ATOM 809 C C . VAL A 1 104 ? 1.951 -10.747 8.698 1.00 61.97 104 VAL A C 1
ATOM 811 O O . VAL A 1 104 ? 1.919 -11.973 8.791 1.00 61.97 104 VAL A O 1
ATOM 814 N N . VAL A 1 105 ? 3.004 -10.098 8.205 1.00 57.47 105 VAL A N 1
ATOM 815 C CA . VAL A 1 105 ? 4.215 -10.809 7.782 1.00 57.47 105 VAL A CA 1
ATOM 816 C C . VAL A 1 105 ? 5.009 -11.175 9.040 1.00 57.47 105 VAL A C 1
ATOM 818 O O . VAL A 1 105 ? 5.542 -10.270 9.696 1.00 57.47 105 VAL A O 1
ATOM 821 N N . PRO A 1 106 ? 5.114 -12.469 9.415 1.00 46.88 106 PRO A N 1
ATOM 822 C CA . PRO A 1 106 ? 5.936 -12.853 10.549 1.00 46.88 106 PRO A CA 1
ATOM 823 C C . PRO A 1 106 ? 7.397 -12.550 10.216 1.00 46.88 106 PRO A C 1
ATOM 825 O O . PRO A 1 106 ? 7.871 -12.795 9.104 1.00 46.88 106 PRO A O 1
ATOM 828 N N . ARG A 1 107 ? 8.119 -11.979 11.185 1.00 52.38 107 ARG A N 1
ATOM 829 C CA . ARG A 1 107 ? 9.545 -11.664 11.035 1.00 52.38 107 ARG A CA 1
ATOM 830 C C . ARG A 1 107 ? 10.297 -12.925 10.595 1.00 52.38 107 ARG A C 1
ATOM 832 O O . ARG A 1 107 ? 10.054 -14.001 11.141 1.00 52.38 107 ARG A O 1
ATOM 839 N N . ARG A 1 108 ? 11.280 -12.803 9.693 1.00 43.06 108 ARG A N 1
ATOM 840 C CA . ARG A 1 108 ? 12.347 -13.815 9.656 1.00 43.06 108 ARG A CA 1
ATOM 841 C C . ARG A 1 108 ? 12.998 -13.800 11.041 1.00 43.06 108 ARG A C 1
ATOM 843 O O . ARG A 1 108 ? 13.436 -12.744 11.499 1.00 43.06 108 ARG A O 1
ATOM 850 N N . SER A 1 109 ? 12.997 -14.949 11.716 1.00 37.81 109 SER A N 1
ATOM 851 C CA . SER A 1 109 ? 13.720 -15.162 12.973 1.00 37.81 109 SER A CA 1
ATOM 852 C C . SER A 1 109 ? 15.149 -14.624 12.817 1.00 37.81 109 SER A C 1
ATOM 854 O O . SER A 1 109 ? 15.904 -15.134 11.991 1.00 37.81 109 SER A O 1
ATOM 856 N N . GLY A 1 110 ? 15.470 -13.526 13.509 1.00 42.94 110 GLY A N 1
ATOM 857 C CA . GLY A 1 110 ? 16.736 -12.796 13.360 1.00 42.94 110 GLY A CA 1
ATOM 858 C C . GLY A 1 110 ? 16.615 -11.266 13.378 1.00 42.94 110 GLY A C 1
ATOM 859 O O . GLY A 1 110 ? 17.581 -10.593 13.717 1.00 42.94 110 GLY A O 1
ATOM 860 N N . GLU A 1 111 ? 15.441 -10.695 13.088 1.00 41.28 111 GLU A N 1
ATOM 861 C CA . GLU A 1 111 ? 15.199 -9.244 13.203 1.00 41.28 111 GLU A CA 1
ATOM 862 C C . GLU A 1 111 ? 14.654 -8.862 14.596 1.00 41.28 111 GLU A C 1
ATOM 864 O O . GLU A 1 111 ? 13.508 -8.420 14.713 1.00 41.28 111 GLU A O 1
ATOM 869 N N . TRP A 1 112 ? 15.449 -9.022 15.660 1.00 49.31 112 TRP A N 1
ATOM 870 C CA . TRP A 1 112 ? 15.254 -8.299 16.931 1.00 49.31 112 TRP A CA 1
ATOM 871 C C . TRP A 1 112 ? 16.539 -7.571 17.338 1.00 49.31 112 TRP A C 1
ATOM 873 O O . TRP A 1 112 ? 17.626 -7.963 16.910 1.00 49.31 112 TRP A O 1
ATOM 883 N N . PRO A 1 113 ? 16.413 -6.453 18.074 1.00 44.09 113 PRO A N 1
ATOM 884 C CA . PRO A 1 113 ? 17.496 -5.502 18.243 1.00 44.09 113 PRO A CA 1
ATOM 885 C C . PRO A 1 113 ? 18.565 -6.106 19.150 1.00 44.09 113 PRO A C 1
ATOM 887 O O . PRO A 1 113 ? 18.242 -6.733 20.160 1.00 44.09 113 PRO A O 1
ATOM 890 N N . ARG A 1 114 ? 19.845 -5.854 18.850 1.00 37.12 114 ARG A N 1
ATOM 891 C CA . ARG A 1 114 ? 20.806 -5.751 19.950 1.00 37.12 114 ARG A CA 1
ATOM 892 C C . ARG A 1 114 ? 20.309 -4.595 20.811 1.00 37.12 114 ARG A C 1
ATOM 894 O O . ARG A 1 114 ? 20.357 -3.450 20.376 1.00 37.12 114 ARG A O 1
ATOM 901 N N . GLN A 1 115 ? 19.735 -4.928 21.962 1.00 45.03 115 GLN A N 1
ATOM 902 C CA . GLN A 1 115 ? 19.667 -3.994 23.070 1.00 45.03 115 GLN A CA 1
ATOM 903 C C . GLN A 1 115 ? 21.111 -3.658 23.442 1.00 45.03 115 GLN A C 1
ATOM 905 O O . GLN A 1 115 ? 21.849 -4.541 23.875 1.00 45.03 115 GLN A O 1
ATOM 910 N N . GLU A 1 116 ? 21.491 -2.406 23.232 1.00 37.22 116 GLU A N 1
ATOM 911 C CA . GLU A 1 116 ? 22.409 -1.694 24.117 1.00 37.22 116 GLU A CA 1
ATOM 912 C C . GLU A 1 116 ? 21.660 -0.476 24.653 1.00 37.22 116 GLU A C 1
ATOM 914 O O . GLU A 1 116 ? 20.959 0.180 23.845 1.00 37.22 116 GLU A O 1
#

Mean predicted aligned error: 10.28 Å

Sequence (116 aa):
MSPGAAPEVPPAANAALVKWMKEQGWTVAPARFEPDAEIGFHVWQELGRSPGTAHALWVSDPMVRHLSAEQLVGVLEKEEMAQEIRISLKVRIEERGTEYRTSVVPRRSGEWPRQE

Nearest PDB structures (foldseek):
  1whq-assembly1_A  TM=3.123E-01  e=9.881E-02  Mus musculus
  1ln1-assembly1_A  TM=3.918E-01  e=1.141E+00  Homo sapiens
  4fpv-assembly1_A  TM=3.071E-01  e=7.357E-01  Danio rerio
  4dk6-assembly2_C  TM=5.527E-01  e=9.634E+00  Trypanosoma brucei
  5j3p-assembly1_A  TM=2.517E-01  e=2.137E+00  Homo sapiens